Protein AF-A0A8T4N752-F1 (afdb_monomer)

Radius of gyration: 12.52 Å; Cα contacts (8 Å, |Δi|>4): 146; chains: 1; bounding box: 31×25×32 Å

Sequence (95 aa):
MPMKYHTYFLAGLFDTDGGKKGSGFGLSTASEHLALFCMEQFKKHNIPFHSCPWKYKDHIYQQVYTKKRDMWKVLKTFPIRHIDKIAFIKSNSPR

Nearest PDB structures (foldseek):
  2vs8-assembly3_K  TM=8.176E-01  e=2.535E-02  Desulfurococcus mucosus
  5o6i-assembly3_K  TM=7.773E-01  e=1.668E-02  Desulfurococcus mucosus
  5o6g-assembly3_G  TM=7.836E-01  e=2.691E-02  Desulfurococcus mucosus
  5o6i-assembly1_A  TM=7.603E-01  e=2.535E-02  Desulfurococcus mucosus
  2vs7-assembly2_D  TM=7.631E-01  e=3.033E-02  Desulfurococcus mucosus

pLDDT: mean 93.8, std 6.13, range [59.38, 97.88]

Mean predicted aligned error: 3.11 Å

Foldseek 3Di:
DDLVVLLAVVLVCCLPAWDDDPQWIWGKALDPVVLVSVVVNCVVLVQDWDWDWDDDPPGIIITITGHLQRLVSSVVRHVHDNPVSVVVNVVRYDD

Structure (mmCIF, N/CA/C/O backbone):
data_AF-A0A8T4N752-F1
#
_entry.id   AF-A0A8T4N752-F1
#
loop_
_atom_site.group_PDB
_atom_site.id
_atom_site.type_symbol
_atom_site.label_atom_id
_atom_site.label_alt_id
_atom_site.label_comp_id
_atom_site.label_asym_id
_atom_site.label_entity_id
_atom_site.label_seq_id
_atom_site.pdbx_PDB_ins_code
_atom_site.Cartn_x
_atom_site.Cartn_y
_atom_site.Cartn_z
_atom_site.occupancy
_atom_site.B_iso_or_equiv
_atom_site.auth_seq_id
_atom_site.auth_comp_id
_atom_site.auth_asym_id
_atom_site.auth_atom_id
_atom_site.pdbx_PDB_model_num
ATOM 1 N N . MET A 1 1 ? -13.559 -13.272 -8.521 1.00 61.28 1 MET A N 1
ATOM 2 C CA . MET A 1 1 ? -13.039 -13.722 -7.211 1.00 61.28 1 MET 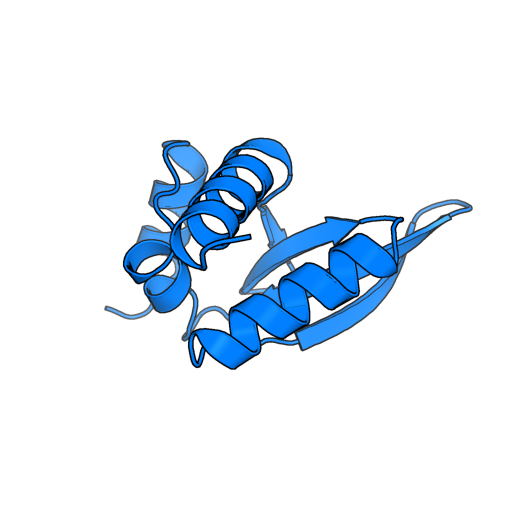A CA 1
ATOM 3 C C . MET A 1 1 ? -13.853 -13.053 -6.102 1.00 61.28 1 MET A C 1
ATOM 5 O O . MET A 1 1 ? -14.167 -11.876 -6.258 1.00 61.28 1 MET A O 1
ATOM 9 N N . PRO A 1 2 ? -14.254 -13.762 -5.028 1.00 82.31 2 PRO A N 1
ATOM 10 C CA . PRO A 1 2 ? -14.986 -13.145 -3.919 1.00 82.31 2 PRO A CA 1
ATOM 11 C C . PRO A 1 2 ? -14.201 -11.997 -3.273 1.00 82.31 2 PRO A C 1
ATOM 13 O O . PRO A 1 2 ? -12.990 -12.104 -3.092 1.00 82.31 2 PRO A O 1
ATOM 16 N N . MET A 1 3 ? -14.898 -10.927 -2.879 1.00 80.12 3 MET A N 1
ATOM 17 C CA . MET A 1 3 ? -14.293 -9.684 -2.370 1.00 80.12 3 MET A CA 1
ATOM 18 C C . MET A 1 3 ? -13.321 -9.911 -1.202 1.00 80.12 3 MET A C 1
ATOM 20 O O . MET A 1 3 ? -12.278 -9.266 -1.138 1.00 80.12 3 MET A O 1
ATOM 24 N N . LYS A 1 4 ? -13.611 -10.889 -0.332 1.00 88.19 4 LYS A N 1
ATOM 25 C CA . LYS A 1 4 ? -12.736 -11.270 0.787 1.00 88.19 4 LYS A CA 1
ATOM 26 C C . LYS A 1 4 ? -11.317 -11.654 0.354 1.00 88.19 4 LYS A C 1
ATOM 28 O O . LYS A 1 4 ? -10.377 -11.419 1.089 1.00 88.19 4 LYS A O 1
ATOM 33 N N . TYR A 1 5 ? -11.126 -12.240 -0.826 1.00 93.50 5 TYR A N 1
ATOM 34 C CA . TYR A 1 5 ? -9.785 -12.643 -1.261 1.00 93.50 5 TYR A CA 1
ATOM 35 C C . TYR A 1 5 ? -8.968 -11.458 -1.769 1.00 93.50 5 TYR A C 1
ATOM 37 O O . TYR A 1 5 ? -7.754 -11.447 -1.596 1.00 93.50 5 TYR A O 1
ATOM 45 N N . HIS A 1 6 ? -9.616 -10.428 -2.323 1.00 94.88 6 HIS A N 1
ATOM 46 C CA . HIS A 1 6 ? -8.922 -9.200 -2.701 1.00 94.88 6 HIS A CA 1
ATOM 47 C C . HIS A 1 6 ? -8.369 -8.467 -1.478 1.00 94.88 6 HIS A C 1
ATOM 49 O O . HIS A 1 6 ? -7.260 -7.943 -1.547 1.00 94.88 6 HIS A O 1
ATOM 55 N N . THR A 1 7 ? -9.096 -8.461 -0.353 1.00 94.94 7 THR A N 1
ATOM 56 C CA . THR A 1 7 ? -8.607 -7.825 0.878 1.00 94.94 7 THR A CA 1
ATOM 57 C C . THR A 1 7 ? -7.402 -8.560 1.458 1.00 94.94 7 THR A C 1
ATOM 59 O O . THR A 1 7 ? -6.444 -7.906 1.864 1.00 94.94 7 THR A O 1
ATOM 62 N N . TYR A 1 8 ? -7.393 -9.899 1.437 1.00 96.50 8 TYR A N 1
ATOM 63 C CA . TYR A 1 8 ? -6.217 -10.685 1.834 1.00 96.50 8 TYR A CA 1
ATOM 64 C C . TYR A 1 8 ? -5.041 -10.515 0.869 1.00 96.50 8 TYR A C 1
ATOM 66 O O . TYR A 1 8 ? -3.905 -10.386 1.316 1.00 96.50 8 TYR A O 1
ATOM 74 N N . PHE A 1 9 ? -5.300 -10.468 -0.438 1.00 96.12 9 PHE A N 1
ATOM 75 C CA . PHE A 1 9 ? -4.258 -10.232 -1.434 1.00 96.12 9 PHE A CA 1
ATOM 76 C C . PHE A 1 9 ? -3.599 -8.857 -1.247 1.00 96.12 9 PHE A C 1
ATOM 78 O O . PHE A 1 9 ? -2.376 -8.766 -1.194 1.00 96.12 9 PHE A O 1
ATOM 85 N N . LEU A 1 10 ? -4.390 -7.797 -1.044 1.00 96.19 10 LEU A N 1
ATOM 86 C CA . LEU A 1 10 ? -3.864 -6.466 -0.717 1.00 96.19 10 LEU A CA 1
ATOM 87 C C . LEU A 1 10 ? -3.117 -6.427 0.608 1.00 96.19 10 LEU A C 1
ATOM 89 O O . LEU A 1 10 ? -2.088 -5.767 0.687 1.00 96.19 10 LEU A O 1
ATOM 93 N N . ALA A 1 11 ? -3.594 -7.134 1.633 1.00 96.81 11 ALA A N 1
ATOM 94 C CA . ALA A 1 11 ? -2.861 -7.236 2.889 1.00 96.81 11 ALA A CA 1
ATOM 95 C C . ALA A 1 11 ? -1.466 -7.843 2.676 1.00 96.81 11 ALA A C 1
ATOM 97 O O . ALA A 1 11 ? -0.487 -7.259 3.130 1.00 96.81 11 ALA A O 1
ATOM 98 N N . GLY A 1 12 ? -1.361 -8.934 1.907 1.00 97.38 12 GLY A N 1
ATOM 99 C CA . GLY A 1 12 ? -0.071 -9.540 1.560 1.00 97.38 12 GLY A CA 1
ATOM 100 C C . GLY A 1 12 ? 0.834 -8.614 0.737 1.00 97.38 12 GLY A C 1
ATOM 101 O O . GLY A 1 12 ? 2.035 -8.531 0.992 1.00 97.38 12 GLY A O 1
ATOM 102 N N . LEU A 1 13 ? 0.265 -7.854 -0.202 1.00 96.50 13 LEU A N 1
ATOM 103 C CA . LEU A 1 13 ? 1.007 -6.831 -0.948 1.00 96.50 13 LEU A CA 1
ATOM 104 C C . LEU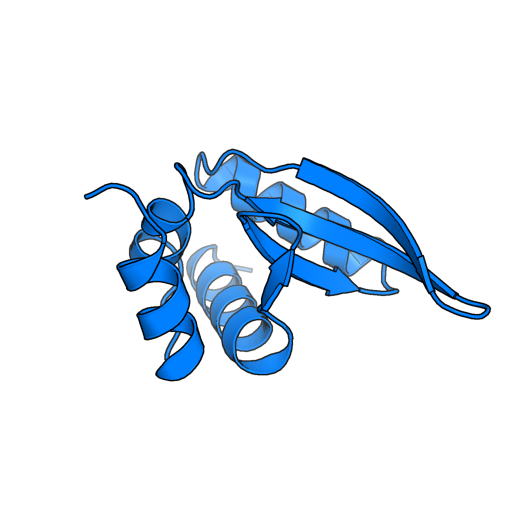 A 1 13 ? 1.506 -5.697 -0.049 1.00 96.50 13 LEU A C 1
ATO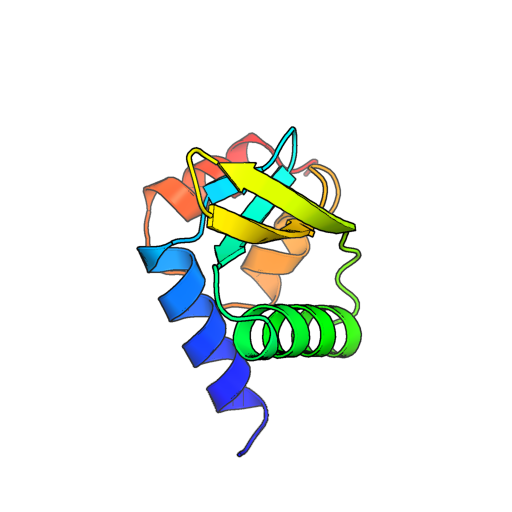M 106 O O . LEU A 1 13 ? 2.612 -5.201 -0.232 1.00 96.50 13 LEU A O 1
ATOM 110 N N . PHE A 1 14 ? 0.716 -5.269 0.935 1.00 96.88 14 PHE A N 1
ATOM 111 C CA . PHE A 1 14 ? 1.154 -4.240 1.874 1.00 96.88 14 PHE A CA 1
ATOM 112 C C . PHE A 1 14 ? 2.197 -4.743 2.867 1.00 96.88 14 PHE A C 1
ATOM 114 O O . PHE A 1 14 ? 3.080 -3.973 3.249 1.00 96.88 14 PHE A O 1
ATOM 121 N N . ASP A 1 15 ? 2.106 -6.008 3.271 1.00 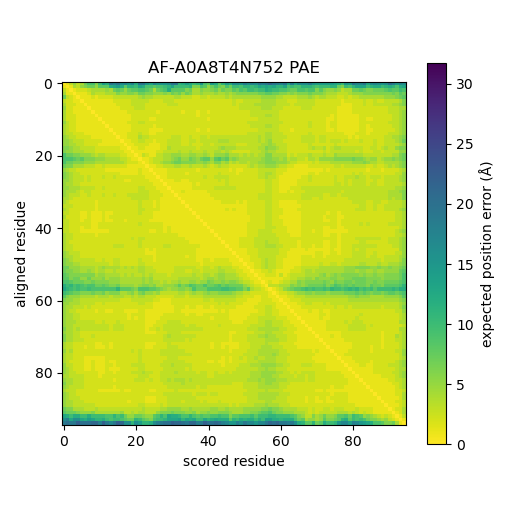96.50 15 ASP A N 1
ATOM 122 C CA . ASP A 1 15 ? 3.096 -6.645 4.137 1.00 96.50 15 ASP A CA 1
ATOM 123 C C . ASP A 1 15 ? 4.468 -6.730 3.454 1.00 96.50 15 ASP A C 1
ATOM 125 O O . ASP A 1 15 ? 5.488 -6.575 4.120 1.00 96.50 15 ASP A O 1
ATOM 129 N N . THR A 1 16 ? 4.492 -6.911 2.132 1.00 95.69 16 THR A N 1
ATOM 130 C CA . THR A 1 16 ? 5.719 -7.022 1.329 1.00 95.69 16 THR A CA 1
ATOM 131 C C . THR A 1 16 ? 6.216 -5.659 0.837 1.00 95.69 16 THR A C 1
ATOM 133 O O . THR A 1 16 ? 7.239 -5.159 1.306 1.00 95.69 16 THR A O 1
ATOM 136 N N . ASP A 1 17 ? 5.456 -5.011 -0.045 1.00 94.38 17 ASP A N 1
ATOM 137 C CA . ASP A 1 17 ? 5.868 -3.805 -0.779 1.00 94.38 17 ASP A CA 1
ATOM 138 C C . ASP A 1 17 ? 5.216 -2.510 -0.265 1.00 94.38 17 ASP A C 1
ATOM 140 O O . ASP A 1 17 ? 5.552 -1.399 -0.698 1.00 94.38 17 ASP A O 1
ATOM 144 N N . GLY A 1 18 ? 4.269 -2.625 0.668 1.00 95.50 18 GLY A N 1
ATOM 145 C CA . GLY A 1 18 ? 3.619 -1.479 1.291 1.00 95.50 18 GLY A CA 1
ATOM 146 C C . GLY A 1 18 ? 4.610 -0.626 2.077 1.00 95.50 18 GLY A C 1
ATOM 147 O O . GLY A 1 18 ? 5.496 -1.117 2.775 1.00 95.50 18 GLY A O 1
ATOM 148 N N . GLY A 1 19 ? 4.475 0.690 2.010 1.00 95.19 19 GLY A N 1
ATOM 149 C CA . GLY A 1 19 ? 5.388 1.593 2.687 1.00 95.19 19 GLY A CA 1
ATOM 150 C C . GLY A 1 19 ? 4.982 3.052 2.609 1.00 95.19 19 GLY A C 1
ATOM 151 O O . GLY A 1 19 ? 3.922 3.423 2.103 1.00 95.19 19 GLY A O 1
ATOM 152 N N . LYS A 1 20 ? 5.866 3.898 3.137 1.00 94.19 20 LYS A N 1
ATOM 153 C CA . LYS A 1 20 ? 5.689 5.347 3.141 1.00 94.19 20 LYS A CA 1
ATOM 154 C C . LYS A 1 20 ? 5.691 5.888 1.709 1.00 94.19 20 LYS A C 1
ATOM 156 O O . LYS A 1 20 ? 6.616 5.619 0.943 1.00 94.19 20 LYS A O 1
ATOM 161 N N . LYS A 1 21 ? 4.684 6.697 1.376 1.00 92.19 21 LYS A N 1
ATOM 162 C CA . LYS A 1 21 ? 4.593 7.453 0.115 1.00 92.19 21 LYS A CA 1
ATOM 163 C C . LYS A 1 21 ? 4.231 8.898 0.444 1.00 92.19 21 LYS A C 1
ATOM 165 O O . LYS A 1 21 ? 3.117 9.186 0.879 1.00 92.19 21 LYS A O 1
ATOM 170 N N . GLY A 1 22 ? 5.207 9.802 0.342 1.00 85.31 22 GLY A N 1
ATOM 171 C CA . GLY A 1 22 ? 5.080 11.158 0.884 1.00 85.31 22 GLY A CA 1
ATOM 172 C C . GLY A 1 22 ? 4.773 11.133 2.388 1.00 85.31 22 GLY A C 1
ATOM 173 O O . GLY A 1 22 ? 5.516 10.537 3.169 1.00 8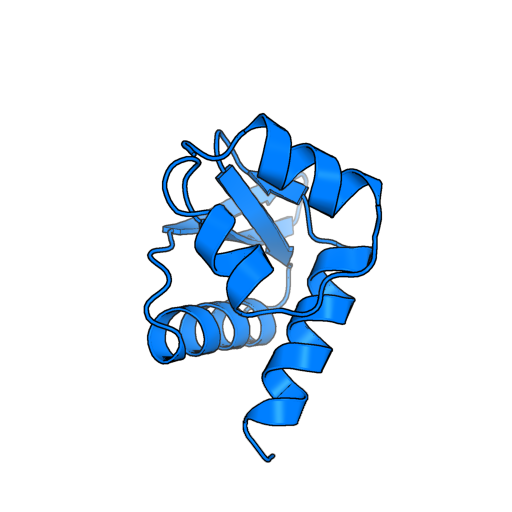5.31 22 GLY A O 1
ATOM 174 N N . SER A 1 23 ? 3.664 11.754 2.796 1.00 89.56 23 SER A N 1
ATOM 175 C CA . SER A 1 23 ? 3.142 11.705 4.173 1.00 89.56 23 SER A CA 1
ATOM 176 C C . SER A 1 23 ? 2.177 10.539 4.438 1.00 89.56 23 SER A C 1
ATOM 178 O O . SER A 1 23 ? 1.619 10.447 5.528 1.00 89.56 23 SER A O 1
ATOM 180 N N . GLY A 1 24 ? 1.943 9.679 3.447 1.00 95.25 24 GLY A N 1
ATOM 181 C CA . GLY A 1 24 ? 0.951 8.611 3.473 1.00 95.25 24 GLY A CA 1
ATOM 182 C C . GLY A 1 24 ? 1.527 7.195 3.480 1.00 95.25 24 GLY A C 1
ATOM 183 O O . GLY A 1 24 ? 2.734 6.991 3.637 1.00 95.25 24 GLY A O 1
ATOM 184 N N . PHE A 1 25 ? 0.641 6.224 3.257 1.00 97.31 25 PHE A N 1
ATOM 185 C CA . PHE A 1 25 ? 0.953 4.798 3.153 1.00 97.31 25 PHE A CA 1
ATOM 186 C C . PHE A 1 25 ? 0.346 4.209 1.879 1.00 97.31 25 PHE A C 1
ATOM 188 O O . PHE A 1 25 ? -0.791 4.521 1.519 1.00 97.31 25 PHE A O 1
ATOM 195 N N . GLY A 1 26 ? 1.099 3.358 1.193 1.00 97.00 26 GLY A N 1
ATOM 196 C CA . GLY A 1 26 ? 0.678 2.730 -0.052 1.00 97.00 26 GLY A CA 1
ATOM 197 C C . GLY A 1 26 ? 1.796 1.906 -0.666 1.00 97.00 26 GLY A C 1
ATOM 198 O O . GLY A 1 26 ? 2.727 1.522 0.030 1.00 97.00 26 GLY A O 1
ATOM 199 N N . LEU A 1 27 ? 1.743 1.670 -1.971 1.00 96.38 27 LEU A N 1
ATOM 200 C CA . LEU A 1 27 ? 2.773 0.914 -2.685 1.00 96.38 27 LEU A CA 1
ATOM 201 C C . LEU A 1 27 ? 3.176 1.606 -3.985 1.00 96.38 27 LEU A C 1
ATOM 203 O O . LEU A 1 27 ? 2.536 2.557 -4.437 1.00 96.38 27 LEU A O 1
ATOM 207 N N . SER A 1 28 ? 4.288 1.159 -4.557 1.00 95.50 28 SER A N 1
ATOM 208 C CA . SER A 1 28 ? 4.717 1.542 -5.901 1.00 95.50 28 SER A CA 1
ATOM 209 C C . SER A 1 28 ? 4.925 0.279 -6.711 1.00 95.50 28 SER A C 1
ATOM 211 O O . SER A 1 28 ? 5.561 -0.645 -6.224 1.00 95.50 28 SER A O 1
ATOM 213 N N . THR A 1 29 ? 4.406 0.238 -7.931 1.00 95.62 29 THR A N 1
ATOM 214 C CA . THR A 1 29 ? 4.518 -0.939 -8.795 1.00 95.62 29 THR A CA 1
ATOM 215 C C . THR A 1 29 ? 4.796 -0.527 -10.232 1.00 95.62 29 THR A C 1
ATOM 217 O O . THR A 1 29 ? 4.293 0.493 -10.690 1.00 95.62 29 THR A O 1
ATOM 220 N N . ALA A 1 30 ? 5.608 -1.306 -10.944 1.00 94.94 30 ALA A N 1
ATOM 221 C CA . ALA A 1 30 ? 5.800 -1.138 -12.384 1.00 94.94 30 ALA A CA 1
ATOM 222 C C . ALA A 1 30 ? 4.619 -1.709 -13.197 1.00 94.94 30 ALA A C 1
ATOM 224 O O . ALA A 1 30 ? 4.50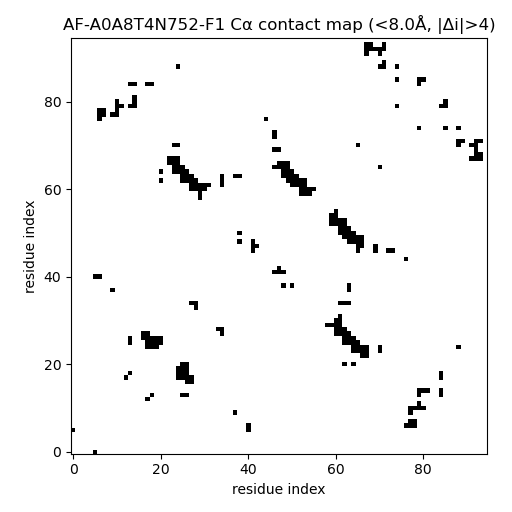2 -1.439 -14.387 1.00 94.94 30 ALA A O 1
ATOM 225 N N . SER A 1 31 ? 3.735 -2.494 -12.568 1.00 94.88 31 SER A N 1
ATOM 226 C CA . SER A 1 31 ? 2.559 -3.069 -13.221 1.00 94.88 31 SER A CA 1
ATOM 227 C C . SER A 1 31 ? 1.377 -2.106 -13.158 1.00 94.88 31 SER A C 1
ATOM 229 O O . SER A 1 31 ? 0.803 -1.866 -12.093 1.00 94.88 31 SER A O 1
ATOM 231 N N . GLU A 1 32 ? 0.967 -1.594 -14.316 1.00 93.88 32 GLU A N 1
ATOM 232 C CA . GLU A 1 32 ? -0.227 -0.755 -14.440 1.00 93.88 32 GLU A CA 1
ATOM 233 C C . GLU A 1 32 ? -1.491 -1.499 -13.991 1.00 93.88 32 GLU A C 1
ATOM 235 O O . GLU A 1 32 ? -2.299 -0.954 -13.239 1.00 93.88 32 GLU A O 1
ATOM 240 N N . HIS A 1 33 ? -1.624 -2.780 -14.348 1.00 95.69 33 HIS A N 1
ATOM 241 C CA . HIS A 1 33 ? -2.746 -3.610 -13.911 1.00 95.69 33 HIS A CA 1
ATOM 242 C C . HIS A 1 33 ? -2.810 -3.744 -12.388 1.00 95.69 33 HIS A C 1
ATOM 244 O O . HIS A 1 33 ? -3.895 -3.670 -11.810 1.00 95.69 33 HIS A O 1
ATOM 250 N N . LEU A 1 34 ? -1.660 -3.897 -11.723 1.00 96.12 34 LEU A N 1
ATOM 251 C CA . LEU A 1 34 ? -1.626 -3.967 -10.265 1.00 96.12 34 LEU A CA 1
ATOM 252 C C . LEU A 1 34 ? -2.004 -2.622 -9.632 1.00 96.12 34 LEU A C 1
ATOM 254 O O . LEU A 1 34 ? -2.735 -2.594 -8.639 1.00 96.12 34 LEU A O 1
ATOM 258 N N . ALA A 1 35 ? -1.556 -1.509 -10.213 1.00 96.75 35 ALA A N 1
ATOM 259 C CA . ALA A 1 35 ? -1.932 -0.177 -9.754 1.00 96.75 35 ALA A CA 1
ATOM 260 C C . ALA A 1 35 ? -3.444 0.060 -9.888 1.00 96.75 35 ALA A C 1
ATOM 262 O O . ALA A 1 35 ? -4.088 0.459 -8.915 1.00 96.75 35 ALA A O 1
ATOM 263 N N . LEU A 1 36 ? -4.025 -0.260 -11.049 1.00 97.06 36 LEU A N 1
ATOM 264 C CA . LEU A 1 36 ? -5.466 -0.167 -11.295 1.00 97.06 36 LEU A CA 1
ATOM 265 C C . LEU A 1 36 ? -6.256 -1.042 -10.321 1.00 97.06 36 LEU A C 1
ATOM 267 O O . LEU A 1 36 ? -7.202 -0.558 -9.697 1.00 97.06 36 LEU A O 1
ATOM 271 N N . PHE A 1 37 ? -5.818 -2.284 -10.102 1.00 96.50 37 PHE A N 1
ATOM 272 C CA . PHE A 1 37 ? -6.420 -3.168 -9.109 1.00 96.50 37 PHE A CA 1
ATOM 273 C C . PHE A 1 37 ? -6.426 -2.530 -7.712 1.00 96.50 37 PHE A C 1
ATOM 275 O O . PHE A 1 37 ? -7.463 -2.509 -7.048 1.00 96.50 37 PHE A O 1
ATOM 282 N N . CYS A 1 38 ? -5.304 -1.953 -7.272 1.00 96.88 38 CYS A N 1
ATOM 283 C CA . CYS A 1 38 ? -5.230 -1.272 -5.978 1.00 96.88 38 CYS A CA 1
ATOM 284 C C . CYS A 1 38 ? -6.199 -0.085 -5.915 1.00 96.88 38 CYS A C 1
ATOM 286 O O . CYS A 1 38 ? -6.967 0.029 -4.961 1.00 96.88 38 CYS A O 1
ATOM 288 N N . MET A 1 39 ? -6.223 0.764 -6.945 1.00 97.88 39 MET A N 1
ATOM 289 C CA . MET A 1 39 ? -7.138 1.907 -7.020 1.00 97.88 39 MET A CA 1
ATOM 290 C C . MET A 1 39 ? -8.604 1.464 -6.932 1.00 97.88 39 MET A C 1
ATOM 292 O O . MET A 1 39 ? -9.389 2.070 -6.204 1.00 97.88 39 MET A O 1
ATOM 296 N N . GLU A 1 40 ? -8.983 0.391 -7.625 1.00 97.12 40 GLU A N 1
ATOM 297 C CA . GLU A 1 40 ? -10.336 -0.161 -7.559 1.00 97.12 40 GLU A CA 1
ATOM 298 C C . GLU A 1 40 ? -10.708 -0.654 -6.163 1.00 97.12 40 GLU A C 1
ATOM 300 O O . GLU A 1 40 ? -11.814 -0.376 -5.700 1.00 97.12 40 GLU A O 1
ATOM 305 N N . GLN A 1 41 ? -9.814 -1.369 -5.475 1.00 96.50 41 GLN A N 1
ATOM 306 C CA . GLN A 1 41 ? -10.119 -1.837 -4.123 1.00 96.50 41 GLN A CA 1
ATOM 307 C C . GLN A 1 41 ? -10.215 -0.664 -3.137 1.00 96.50 41 GLN A C 1
ATOM 309 O O . GLN A 1 41 ? -11.098 -0.661 -2.284 1.00 96.50 41 GLN A O 1
ATOM 314 N N . PHE A 1 42 ? -9.396 0.382 -3.281 1.00 97.06 42 PHE A N 1
ATOM 315 C CA . PHE A 1 42 ? -9.520 1.579 -2.441 1.00 97.06 42 PHE A CA 1
ATOM 316 C C . PHE A 1 42 ? -10.852 2.296 -2.688 1.00 97.06 42 PHE A C 1
ATOM 318 O O . PHE A 1 42 ? -11.518 2.668 -1.722 1.00 97.06 42 PHE A O 1
ATOM 325 N N . LYS A 1 43 ? -11.291 2.416 -3.953 1.00 97.12 43 LYS A N 1
ATOM 326 C CA . LYS A 1 43 ? -12.631 2.930 -4.293 1.00 97.12 43 LYS A CA 1
ATOM 327 C C . LYS A 1 43 ? -13.730 2.086 -3.644 1.00 97.12 43 LYS A C 1
ATOM 329 O O . LYS A 1 43 ? -14.581 2.640 -2.957 1.00 97.12 43 LYS A O 1
ATOM 334 N N . LYS A 1 44 ? -13.688 0.757 -3.804 1.00 96.25 44 LYS A N 1
ATOM 335 C CA . LYS A 1 44 ? -14.689 -0.179 -3.248 1.00 96.25 44 LYS A CA 1
ATOM 336 C C . LYS A 1 44 ? -14.802 -0.099 -1.725 1.00 96.25 44 LYS A C 1
ATOM 338 O O . LYS A 1 44 ? -15.890 -0.269 -1.187 1.00 96.25 44 LYS A O 1
ATOM 343 N N . HIS A 1 45 ? -13.699 0.184 -1.039 1.00 95.75 45 HIS A N 1
ATOM 344 C CA . HIS A 1 45 ? -13.659 0.313 0.417 1.00 95.75 45 HIS A CA 1
ATOM 345 C C . HIS A 1 45 ? -13.787 1.758 0.925 1.00 95.75 45 HIS A C 1
ATOM 347 O O . HIS A 1 45 ? -13.603 2.001 2.116 1.00 95.75 45 HIS A O 1
ATOM 353 N N . ASN A 1 46 ? -14.117 2.721 0.056 1.00 96.56 46 ASN A N 1
ATOM 354 C CA . ASN A 1 46 ? -14.240 4.141 0.407 1.00 96.56 46 ASN A CA 1
ATOM 355 C C . ASN A 1 46 ? -12.982 4.712 1.096 1.00 96.56 46 ASN A C 1
ATOM 357 O O . ASN A 1 46 ? -13.062 5.524 2.023 1.00 96.56 46 ASN A O 1
ATOM 361 N N . ILE A 1 47 ? -11.802 4.282 0.643 1.00 96.62 47 ILE A N 1
ATOM 362 C CA . ILE A 1 47 ? -10.505 4.772 1.114 1.00 96.62 47 ILE A CA 1
ATOM 363 C C . ILE A 1 47 ? -10.021 5.844 0.132 1.00 96.62 47 ILE A C 1
ATOM 365 O O . ILE A 1 47 ? -9.697 5.510 -1.008 1.00 96.62 47 ILE A O 1
ATOM 369 N N . PRO A 1 48 ? -9.933 7.127 0.532 1.00 97.00 48 PRO A N 1
ATOM 370 C CA . PRO A 1 48 ? -9.359 8.160 -0.321 1.00 97.00 48 PRO A CA 1
ATOM 371 C C . PRO A 1 48 ? -7.911 7.824 -0.679 1.00 97.00 48 PRO A C 1
ATOM 373 O O . PRO A 1 48 ? -7.121 7.454 0.191 1.00 97.00 48 PRO A O 1
ATOM 376 N N . PHE A 1 49 ? -7.544 7.976 -1.946 1.00 97.31 49 PHE A N 1
ATOM 377 C CA . PHE A 1 49 ? -6.197 7.681 -2.425 1.00 97.31 49 PHE A CA 1
ATOM 378 C C . PHE A 1 49 ? -5.730 8.698 -3.457 1.00 97.31 49 PHE A C 1
ATOM 380 O O . PHE A 1 49 ? -6.516 9.444 -4.038 1.00 97.31 49 PHE A O 1
ATOM 387 N N . HIS A 1 50 ? -4.426 8.694 -3.678 1.00 96.56 50 HIS A N 1
ATOM 388 C CA . HIS A 1 50 ? -3.751 9.363 -4.769 1.00 96.56 50 HIS A CA 1
ATOM 389 C C . HIS A 1 50 ? -3.055 8.314 -5.625 1.00 96.56 50 HIS A C 1
ATOM 391 O O . HIS A 1 50 ? -2.559 7.310 -5.108 1.00 96.56 50 HIS A O 1
ATOM 397 N N . SER A 1 51 ? -3.044 8.568 -6.930 1.00 95.62 51 SER A N 1
ATOM 398 C CA . SER A 1 51 ? -2.231 7.833 -7.884 1.00 95.62 51 SER A CA 1
ATOM 399 C C . SER A 1 51 ? -1.369 8.819 -8.655 1.00 95.62 51 SER A C 1
ATOM 401 O O . SER A 1 51 ? -1.873 9.860 -9.082 1.00 95.62 51 SER A O 1
ATOM 403 N N . CYS A 1 52 ? -0.083 8.522 -8.796 1.00 93.94 52 CYS A N 1
ATOM 404 C CA . CYS A 1 52 ? 0.806 9.280 -9.665 1.00 93.94 52 CYS A CA 1
ATOM 405 C C . CYS A 1 52 ? 1.940 8.402 -10.209 1.00 93.94 52 CYS A C 1
ATOM 407 O O . CYS A 1 52 ? 2.404 7.488 -9.517 1.00 93.94 52 CYS A O 1
ATOM 409 N N . PRO A 1 53 ? 2.428 8.693 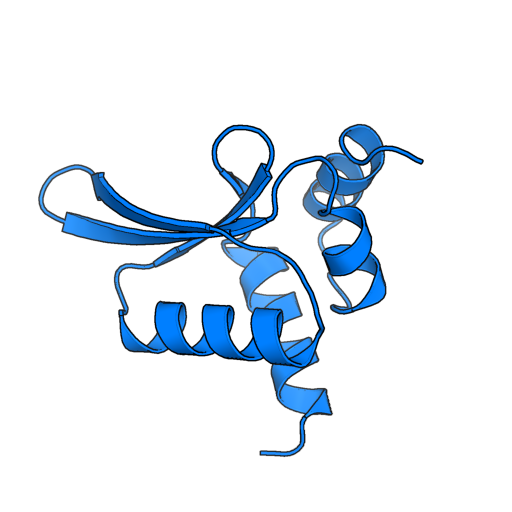-11.426 1.00 94.00 53 PRO A N 1
ATOM 410 C CA . PRO A 1 53 ? 3.651 8.091 -11.919 1.00 94.00 53 PRO A CA 1
ATOM 411 C C . PRO A 1 53 ? 4.854 8.633 -11.138 1.00 94.00 53 PRO A C 1
ATOM 413 O O . PRO A 1 53 ? 4.950 9.821 -10.830 1.00 94.00 53 PRO A O 1
ATOM 416 N N . TRP A 1 54 ? 5.805 7.755 -10.854 1.00 92.50 54 TRP A N 1
ATOM 417 C CA . TRP A 1 54 ? 7.080 8.057 -10.228 1.00 92.50 54 TRP A CA 1
ATOM 418 C C . TRP A 1 54 ? 8.196 7.445 -11.063 1.00 92.50 54 TRP A C 1
ATOM 420 O O . TRP A 1 54 ? 8.320 6.223 -11.172 1.00 92.50 54 TRP A O 1
ATOM 430 N N . LYS A 1 55 ? 9.005 8.312 -11.674 1.00 92.94 55 LYS A N 1
ATOM 431 C CA . LYS A 1 55 ? 10.190 7.893 -12.417 1.00 92.94 55 LYS A CA 1
ATOM 432 C C . LYS A 1 55 ? 11.301 7.567 -11.424 1.00 92.94 55 LYS A C 1
ATOM 434 O O . LYS A 1 55 ? 11.732 8.438 -10.669 1.00 92.94 55 LYS A O 1
ATOM 439 N N . TYR A 1 56 ? 11.756 6.320 -11.433 1.00 89.50 56 TYR A N 1
ATOM 440 C CA . TYR A 1 56 ? 12.879 5.865 -10.625 1.00 89.50 56 TYR A CA 1
ATOM 441 C C . TYR A 1 56 ? 13.853 5.099 -11.515 1.00 89.50 56 TYR A C 1
ATOM 443 O O . TYR A 1 56 ? 13.510 4.047 -12.057 1.00 89.50 56 TYR A O 1
ATOM 451 N N . LYS A 1 57 ? 15.068 5.645 -11.664 1.00 90.62 57 LYS A N 1
ATOM 452 C CA . LYS A 1 57 ? 16.051 5.193 -12.663 1.00 90.62 57 LYS A CA 1
ATOM 453 C C . LYS A 1 57 ? 15.405 5.167 -14.062 1.00 90.62 57 LYS A C 1
ATOM 455 O O . LYS A 1 57 ? 14.764 6.148 -14.448 1.00 90.62 57 LYS A O 1
ATOM 460 N N . ASP A 1 58 ? 15.518 4.047 -14.769 1.00 92.94 58 ASP A N 1
ATOM 461 C CA . ASP A 1 58 ? 15.010 3.856 -16.131 1.00 92.94 58 ASP A CA 1
ATOM 462 C C . ASP A 1 58 ? 13.585 3.279 -16.179 1.00 92.94 58 ASP A C 1
ATOM 464 O O . ASP A 1 58 ? 13.095 2.901 -17.241 1.00 92.94 58 ASP A O 1
ATOM 468 N N . HIS A 1 59 ? 12.888 3.230 -15.038 1.00 91.25 59 HIS A N 1
ATOM 469 C CA . HIS A 1 59 ? 11.539 2.679 -14.939 1.00 91.25 59 HIS A CA 1
ATOM 470 C C . HIS A 1 59 ? 10.523 3.717 -14.451 1.00 91.25 59 HIS A C 1
ATOM 472 O O . HIS A 1 59 ? 10.816 4.593 -13.629 1.00 91.25 59 HIS A O 1
ATOM 478 N N . ILE A 1 60 ? 9.290 3.588 -14.942 1.00 93.25 60 ILE A N 1
ATOM 479 C CA . ILE A 1 60 ? 8.132 4.332 -14.448 1.00 93.25 60 ILE A CA 1
ATOM 480 C C . ILE A 1 60 ? 7.341 3.401 -13.537 1.00 93.25 60 ILE A C 1
ATOM 482 O O . ILE A 1 60 ? 6.824 2.376 -13.973 1.00 93.25 60 ILE A O 1
ATOM 486 N N . TYR A 1 61 ? 7.237 3.776 -12.268 1.00 94.94 61 TYR A N 1
ATOM 487 C CA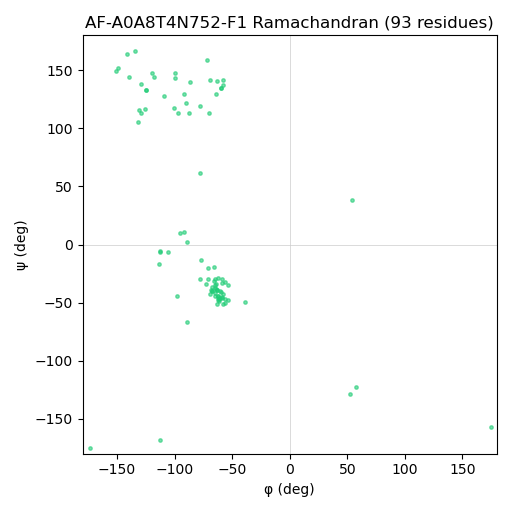 . TYR A 1 61 ? 6.380 3.109 -11.299 1.00 94.94 61 TYR A CA 1
ATOM 488 C C . TYR A 1 61 ? 5.091 3.903 -11.133 1.00 94.94 61 TYR A C 1
ATOM 490 O O . TYR A 1 61 ? 5.112 5.126 -11.090 1.00 94.94 61 TYR A O 1
ATOM 498 N N . GLN A 1 62 ? 3.971 3.222 -10.953 1.00 95.94 62 GLN A N 1
ATOM 499 C CA . GLN A 1 62 ? 2.731 3.826 -10.489 1.00 95.94 62 GLN A CA 1
ATOM 500 C C . GLN A 1 62 ? 2.695 3.760 -8.963 1.00 95.94 62 GLN A C 1
ATOM 502 O O . GLN A 1 62 ? 2.799 2.680 -8.374 1.00 95.94 62 GLN A O 1
ATOM 507 N N . GLN A 1 63 ? 2.586 4.911 -8.303 1.00 95.81 63 GLN A N 1
ATOM 508 C CA . GLN A 1 63 ? 2.387 4.982 -6.858 1.00 95.81 63 GLN A CA 1
ATOM 509 C C . GLN A 1 63 ? 0.896 5.040 -6.564 1.00 95.81 63 GLN A C 1
ATOM 511 O O . GLN A 1 63 ? 0.214 5.897 -7.107 1.00 95.81 63 GLN A O 1
ATOM 516 N N . VAL A 1 64 ? 0.407 4.190 -5.663 1.00 97.19 64 VAL A N 1
ATOM 517 C CA . VAL A 1 64 ? -0.973 4.242 -5.164 1.00 97.19 64 VAL A CA 1
ATOM 518 C C . VAL A 1 64 ? -0.915 4.316 -3.650 1.00 97.19 64 VAL A C 1
ATOM 520 O O . VAL A 1 64 ? -0.396 3.405 -3.004 1.00 97.19 64 VAL A O 1
ATOM 523 N N . TYR A 1 65 ? -1.401 5.414 -3.072 1.00 97.06 65 TYR A N 1
ATOM 524 C CA . TYR A 1 65 ? -1.281 5.650 -1.635 1.00 97.06 65 TYR A CA 1
ATOM 525 C C . TYR A 1 65 ? -2.431 6.460 -1.057 1.00 97.06 65 TYR A C 1
ATOM 527 O O . TYR A 1 65 ? -3.027 7.305 -1.720 1.00 97.06 65 TYR A O 1
ATOM 535 N N . THR A 1 66 ? -2.716 6.234 0.222 1.00 96.81 66 THR A N 1
ATOM 536 C CA . THR A 1 66 ? -3.639 7.061 0.998 1.00 96.81 66 THR A CA 1
ATOM 537 C C . THR A 1 66 ? -2.870 8.062 1.855 1.00 96.81 66 THR A C 1
ATOM 539 O O . THR A 1 66 ? -1.749 7.795 2.293 1.00 96.81 66 THR A O 1
ATOM 542 N N . LYS A 1 67 ? -3.450 9.242 2.085 1.00 95.75 67 LYS A N 1
ATOM 543 C CA . LYS A 1 67 ? -2.835 10.303 2.896 1.00 95.75 67 LYS A CA 1
ATOM 544 C C . LYS A 1 67 ? -2.843 9.940 4.375 1.00 95.75 67 LYS A C 1
ATOM 546 O O . LYS A 1 67 ? -3.706 9.201 4.835 1.00 95.75 67 LYS A O 1
ATOM 551 N N . LYS A 1 68 ? -1.947 10.580 5.134 1.00 95.12 68 LYS A N 1
ATOM 552 C CA . LYS A 1 68 ? -1.797 10.443 6.591 1.00 95.12 68 LYS A CA 1
ATOM 553 C C . LYS A 1 68 ? -3.131 10.323 7.350 1.00 95.12 68 LYS A C 1
ATOM 555 O O . LYS A 1 68 ? -3.326 9.402 8.133 1.00 95.12 68 LYS A O 1
ATOM 560 N N . ARG A 1 69 ? -4.070 11.232 7.064 1.00 94.12 69 ARG A N 1
ATOM 561 C CA . ARG A 1 69 ? -5.379 11.322 7.735 1.00 94.12 69 ARG A CA 1
ATOM 562 C C . ARG A 1 69 ? -6.317 10.130 7.505 1.00 94.12 69 ARG A C 1
ATOM 564 O O . ARG A 1 69 ? -7.260 9.945 8.261 1.00 94.12 69 ARG A O 1
ATOM 571 N N . ASP A 1 70 ? -6.069 9.356 6.454 1.00 95.75 70 ASP A N 1
ATOM 572 C CA . ASP A 1 70 ? -6.932 8.275 5.979 1.00 95.75 70 ASP A CA 1
ATOM 573 C C . ASP A 1 70 ? -6.283 6.887 6.167 1.00 95.75 70 ASP A C 1
ATOM 575 O O . ASP A 1 70 ? -6.945 5.872 5.957 1.00 95.75 70 ASP A O 1
ATOM 579 N N . MET A 1 71 ? -5.017 6.806 6.610 1.00 95.12 71 MET A N 1
ATOM 580 C CA . MET A 1 71 ? -4.289 5.531 6.730 1.00 95.12 71 MET A CA 1
ATOM 581 C C . MET A 1 71 ? -4.926 4.558 7.731 1.00 95.12 71 MET A C 1
ATOM 583 O O . MET A 1 71 ? -4.846 3.349 7.532 1.00 95.12 71 MET A O 1
ATOM 587 N N . TRP A 1 72 ? -5.623 5.041 8.762 1.00 94.69 72 TRP A N 1
ATOM 588 C CA . TRP A 1 72 ? -6.352 4.175 9.696 1.00 94.69 72 TRP A CA 1
ATOM 589 C C . TRP A 1 72 ? -7.405 3.303 8.988 1.00 94.69 72 TRP A C 1
ATOM 591 O O . TRP A 1 72 ? -7.656 2.172 9.408 1.00 94.69 72 TRP A O 1
ATOM 601 N N . LYS A 1 73 ? -7.977 3.781 7.870 1.00 96.06 73 LYS A N 1
ATOM 602 C CA . LYS A 1 73 ? -8.938 3.016 7.062 1.00 96.06 73 LYS A CA 1
ATOM 603 C C . LYS A 1 73 ? -8.290 1.786 6.435 1.00 96.06 73 LYS A C 1
ATOM 605 O O . LYS A 1 73 ? -8.966 0.776 6.265 1.00 96.06 73 LYS A O 1
ATOM 610 N N . VAL A 1 74 ? -6.987 1.843 6.141 1.00 95.50 74 VAL A N 1
ATOM 611 C CA . VAL A 1 74 ? -6.214 0.707 5.616 1.00 95.50 74 VAL A CA 1
ATOM 612 C C . VAL A 1 74 ? -6.185 -0.413 6.650 1.00 95.50 74 VAL A C 1
ATOM 614 O O . VAL A 1 74 ? -6.580 -1.524 6.322 1.00 95.50 74 VAL A O 1
ATOM 617 N N . LEU A 1 75 ? -5.823 -0.119 7.904 1.00 94.00 75 LEU A N 1
ATOM 618 C CA . LEU A 1 75 ? -5.785 -1.129 8.975 1.00 94.00 75 LEU A CA 1
ATOM 619 C C . LEU A 1 75 ? -7.167 -1.680 9.335 1.00 94.00 75 LEU A C 1
ATOM 621 O O . LEU A 1 75 ? -7.281 -2.834 9.733 1.00 94.00 75 LEU A O 1
ATOM 625 N N . LYS A 1 76 ? -8.219 -0.866 9.202 1.00 95.25 76 LYS A N 1
ATOM 626 C CA . LYS A 1 76 ? -9.596 -1.319 9.433 1.00 95.25 76 LYS A CA 1
ATOM 627 C C . LYS A 1 76 ? -10.095 -2.262 8.330 1.00 95.25 76 LYS A C 1
ATOM 629 O O . LYS A 1 76 ? -10.952 -3.099 8.590 1.00 95.25 76 LYS A O 1
ATOM 634 N N . THR A 1 77 ? -9.592 -2.098 7.108 1.00 96.25 77 THR A N 1
ATOM 635 C CA . THR A 1 77 ? -10.103 -2.784 5.911 1.00 96.25 77 THR A CA 1
ATOM 636 C C . THR A 1 77 ? -9.279 -4.013 5.546 1.00 96.25 77 THR A C 1
ATOM 638 O O . THR A 1 77 ? -9.836 -5.056 5.204 1.00 96.25 77 THR A O 1
ATOM 641 N N . PHE A 1 78 ? -7.954 -3.892 5.588 1.00 96.12 78 PHE A N 1
ATOM 642 C CA . PHE A 1 78 ? -7.027 -4.916 5.130 1.00 96.12 78 PHE A CA 1
ATOM 643 C C . PHE A 1 78 ? -6.317 -5.548 6.331 1.00 96.12 78 PHE A C 1
ATOM 645 O O . PHE A 1 78 ? -5.725 -4.822 7.133 1.00 96.12 78 PHE A O 1
ATOM 652 N N . PRO A 1 79 ? -6.330 -6.886 6.458 1.00 96.19 79 PRO A N 1
ATOM 653 C CA . PRO A 1 79 ? -5.714 -7.591 7.581 1.00 96.19 79 PRO A CA 1
ATOM 654 C C . PRO A 1 79 ? -4.181 -7.694 7.436 1.00 96.19 79 PRO A C 1
ATOM 656 O O . PRO A 1 79 ? -3.641 -8.794 7.343 1.00 96.19 79 PRO A O 1
ATOM 659 N N . ILE A 1 80 ? -3.495 -6.546 7.397 1.00 96.62 80 ILE A N 1
ATOM 660 C CA . ILE A 1 80 ? -2.025 -6.410 7.377 1.00 96.62 80 ILE A CA 1
ATOM 661 C C . ILE A 1 80 ? -1.446 -7.057 8.641 1.00 96.62 80 ILE A C 1
ATOM 663 O O . ILE A 1 80 ? -1.964 -6.824 9.736 1.00 96.62 80 ILE A O 1
ATOM 667 N N . ARG A 1 81 ? -0.382 -7.858 8.505 1.00 96.56 81 ARG A N 1
ATOM 668 C CA . ARG A 1 81 ? 0.249 -8.585 9.623 1.00 96.56 81 ARG A CA 1
ATOM 669 C C . ARG A 1 81 ? 1.660 -8.108 9.950 1.00 96.56 81 ARG A C 1
ATOM 671 O O . ARG A 1 81 ? 2.147 -8.382 11.045 1.00 96.56 81 ARG A O 1
ATOM 678 N N . HIS A 1 82 ? 2.314 -7.378 9.053 1.00 97.31 82 HIS A N 1
ATOM 679 C CA . HIS A 1 82 ? 3.673 -6.902 9.255 1.00 97.31 82 HIS A CA 1
ATOM 680 C C . HIS A 1 82 ? 3.718 -5.818 10.341 1.00 97.31 82 HIS A C 1
ATOM 682 O O . HIS A 1 82 ? 3.227 -4.699 10.160 1.00 97.31 82 HIS A O 1
ATOM 688 N N . ILE A 1 83 ? 4.365 -6.141 11.465 1.00 96.62 83 ILE A N 1
ATOM 689 C CA . ILE A 1 83 ? 4.373 -5.340 12.701 1.00 96.62 83 ILE A CA 1
ATOM 690 C C . ILE A 1 83 ? 4.808 -3.895 12.432 1.00 96.62 83 ILE A C 1
ATOM 692 O O . ILE A 1 83 ? 4.098 -2.965 12.812 1.00 96.62 83 ILE A O 1
ATOM 696 N N . ASP A 1 84 ? 5.902 -3.692 11.695 1.00 95.50 84 ASP A N 1
ATOM 697 C CA . ASP A 1 84 ? 6.415 -2.341 11.424 1.00 95.50 84 ASP A CA 1
ATOM 698 C C . ASP A 1 84 ? 5.467 -1.484 10.579 1.00 95.50 84 ASP A C 1
ATOM 700 O O . ASP A 1 84 ? 5.361 -0.277 10.796 1.00 95.50 84 ASP A O 1
ATOM 704 N N . LYS A 1 85 ? 4.732 -2.085 9.632 1.00 95.38 85 LYS A N 1
ATOM 705 C CA . LYS A 1 85 ? 3.757 -1.360 8.801 1.00 95.38 85 LYS A CA 1
ATOM 706 C C . LYS A 1 85 ? 2.564 -0.933 9.649 1.00 95.38 85 LYS A C 1
ATOM 708 O O . LYS A 1 85 ? 2.113 0.209 9.559 1.00 95.38 85 LYS A O 1
ATOM 713 N N . ILE A 1 86 ? 2.098 -1.827 10.521 1.00 96.19 86 ILE A N 1
ATOM 714 C CA . ILE A 1 86 ? 1.032 -1.539 11.483 1.00 96.19 86 ILE A CA 1
ATOM 715 C C . ILE A 1 86 ? 1.467 -0.418 12.431 1.00 96.19 86 ILE A C 1
ATOM 717 O O . ILE A 1 86 ? 0.721 0.544 12.619 1.00 96.19 86 ILE A O 1
ATOM 721 N N . ALA A 1 87 ? 2.671 -0.515 13.001 1.00 95.12 87 ALA A N 1
ATOM 722 C CA . ALA A 1 87 ? 3.227 0.495 13.896 1.00 95.12 87 ALA A CA 1
ATOM 723 C C . ALA A 1 87 ? 3.365 1.849 13.188 1.00 95.12 87 ALA A C 1
ATOM 725 O O . ALA A 1 87 ? 2.911 2.865 13.710 1.00 95.12 87 ALA A O 1
ATOM 726 N N . PHE A 1 88 ? 3.896 1.861 11.962 1.00 94.81 88 PHE A N 1
ATOM 727 C CA . PHE A 1 88 ? 3.996 3.064 11.141 1.00 94.81 88 PHE A CA 1
ATOM 728 C C . PHE A 1 88 ? 2.633 3.732 10.940 1.00 94.81 88 PHE A C 1
ATOM 730 O O . PHE A 1 88 ? 2.503 4.934 11.186 1.00 94.81 88 PHE A O 1
ATOM 737 N N . ILE A 1 89 ? 1.611 2.972 10.531 1.00 94.88 89 ILE A N 1
ATOM 738 C CA . ILE A 1 89 ? 0.271 3.517 10.294 1.00 94.88 89 ILE A CA 1
ATOM 739 C C . ILE A 1 89 ? -0.341 4.038 11.597 1.00 94.88 89 ILE A C 1
ATOM 741 O O . ILE A 1 89 ? -0.878 5.145 11.601 1.00 94.88 89 ILE A O 1
ATOM 745 N N . LYS A 1 90 ? -0.239 3.297 12.707 1.00 94.19 90 LYS A N 1
ATOM 746 C CA . LYS A 1 90 ? -0.788 3.715 14.009 1.00 94.19 90 LYS A CA 1
ATOM 747 C C . LYS A 1 90 ? -0.140 4.998 14.526 1.00 94.19 90 LYS A C 1
ATOM 749 O O . LYS A 1 90 ? -0.850 5.898 14.956 1.00 94.19 90 LYS A O 1
ATOM 754 N N . SER A 1 91 ? 1.182 5.110 14.433 1.00 93.12 91 SER A N 1
ATOM 755 C CA . SER A 1 91 ? 1.926 6.287 14.901 1.00 93.12 91 SER A CA 1
ATOM 756 C C . SER A 1 91 ? 1.707 7.524 14.031 1.00 93.12 91 SER A C 1
ATOM 758 O O . SER A 1 91 ? 1.961 8.643 14.470 1.00 93.12 91 SER A O 1
ATOM 760 N N . ASN A 1 92 ? 1.256 7.339 12.788 1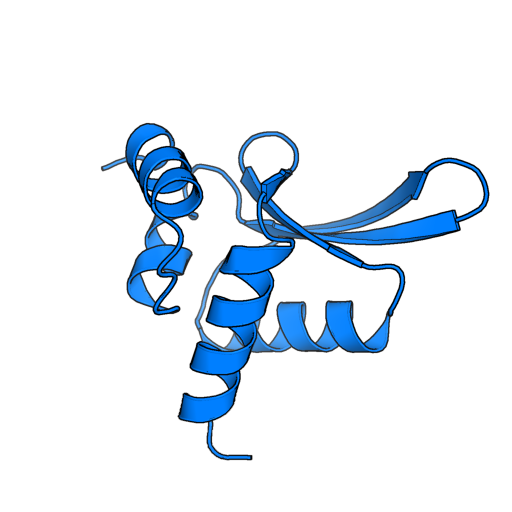.00 89.56 92 ASN A N 1
ATOM 761 C CA . ASN A 1 92 ? 1.078 8.431 11.840 1.00 89.56 92 ASN A CA 1
ATOM 762 C C . ASN A 1 92 ? -0.385 8.702 11.476 1.00 89.56 92 ASN A C 1
ATOM 764 O O . ASN A 1 92 ? -0.632 9.691 10.805 1.00 89.56 92 ASN A O 1
ATOM 768 N N . SER A 1 93 ? -1.366 7.912 11.893 1.00 85.00 93 SER A N 1
ATOM 769 C CA . SER A 1 93 ? -2.775 8.247 11.645 1.00 85.00 93 SER A CA 1
ATOM 770 C C . SER A 1 93 ? -3.301 9.154 12.760 1.00 85.00 93 SER A C 1
ATOM 772 O O . SER A 1 93 ? -2.963 8.916 13.920 1.00 85.00 93 SER A O 1
ATOM 774 N N . PRO A 1 94 ? -4.114 10.186 12.462 1.00 75.31 94 PRO A N 1
ATOM 775 C CA . PRO A 1 94 ? -4.893 10.842 13.505 1.00 75.31 94 PRO A CA 1
ATOM 776 C C . PRO A 1 94 ? -5.779 9.788 14.181 1.00 75.31 94 PRO A C 1
ATOM 778 O O . PRO A 1 94 ? -6.301 8.901 13.499 1.00 75.31 94 PRO A O 1
ATOM 781 N N . ARG A 1 95 ? -5.845 9.852 15.514 1.00 59.38 95 ARG A N 1
ATOM 782 C CA . ARG A 1 95 ? -6.687 8.965 16.324 1.00 59.38 95 ARG A CA 1
ATOM 783 C C . ARG A 1 95 ? -8.162 9.202 16.035 1.00 59.38 95 ARG A C 1
ATOM 785 O O . ARG A 1 95 ? -8.520 10.381 15.822 1.00 59.38 95 ARG A O 1
#

Solvent-accessible surface area (backbone atoms only — not comparable to full-atom values): 5322 Å² total; per-residue (Å²): 130,65,71,73,56,54,35,51,52,50,14,54,46,41,52,69,62,36,40,80,47,90,79,17,42,26,40,69,36,72,46,65,67,59,44,52,52,51,53,50,53,30,58,76,68,74,43,70,69,49,75,48,82,42,80,53,89,98,43,65,24,38,33,42,30,20,46,29,81,49,33,55,54,48,66,76,68,24,79,59,74,42,64,68,59,53,50,52,38,62,77,53,22,72,130

Secondary structure (DSSP, 8-state):
--HHHHHHHHHHHHHHT-EEETTEEEEEES-HHHHHHHHHHHHHTT---EEEEEEETTEEEEEEEE-GGGHHHHHHHS----HHHHHHHHHHS--